Protein AF-A0A2D4K7U1-F1 (afdb_monomer_lite)

Radius of gyration: 16.7 Å; chains: 1; bounding box: 51×37×40 Å

Sequence (138 aa):
MRKVKFYDENTRQWWMPDTGGANIPALNDLLSIWGMAFSDGLYEGDFTLESQEMNYASGCSIAKFPEDGVVIAQTFKDQGLEVLKQETAIVEHVPILGLFQVPTEGGGRIVLYGDSNCLDDSHRQKDCFWLLDSILQY

InterPro domains:
  IPR057032 MBTPS1, fourth domain [PF23090] (1-138)

pLDDT: mean 88.95, std 10.47, range [49.91, 98.19]

Structure (mmCIF, N/CA/C/O backbone):
data_AF-A0A2D4K7U1-F1
#
_entry.id   AF-A0A2D4K7U1-F1
#
loop_
_atom_site.group_PDB
_atom_site.id
_atom_site.type_symbol
_atom_site.label_atom_id
_atom_site.label_alt_id
_atom_site.label_comp_id
_atom_site.label_asym_id
_atom_site.label_entity_id
_atom_site.label_seq_id
_atom_site.pdbx_PDB_ins_code
_atom_site.Cartn_x
_atom_site.Cartn_y
_atom_site.Cartn_z
_atom_site.occupancy
_atom_site.B_iso_or_equiv
_atom_site.auth_seq_id
_atom_site.auth_comp_id
_atom_site.auth_asym_id
_atom_site.auth_atom_id
_atom_site.pdbx_PDB_model_num
ATOM 1 N N . MET A 1 1 ? 11.729 -16.500 -12.503 1.00 51.66 1 MET A N 1
ATOM 2 C CA . MET A 1 1 ? 12.576 -15.464 -11.869 1.00 51.66 1 MET A CA 1
ATOM 3 C C . MET A 1 1 ? 14.056 -15.530 -12.295 1.00 51.66 1 MET A C 1
ATOM 5 O O . MET A 1 1 ? 14.937 -15.357 -11.474 1.00 51.66 1 MET A O 1
ATOM 9 N N . ARG A 1 2 ? 14.397 -15.723 -13.584 1.00 49.91 2 ARG A N 1
ATOM 10 C CA . ARG A 1 2 ? 15.821 -15.725 -14.013 1.00 49.91 2 ARG A CA 1
ATOM 11 C C . ARG A 1 2 ? 16.446 -14.323 -14.129 1.00 49.91 2 ARG A C 1
ATOM 13 O O . ARG A 1 2 ? 17.654 -14.236 -14.319 1.00 49.91 2 ARG A O 1
ATOM 20 N N . LYS A 1 3 ? 15.628 -13.264 -14.060 1.00 56.41 3 LYS A N 1
ATOM 21 C CA . LYS A 1 3 ? 16.022 -11.866 -14.306 1.00 56.41 3 LYS A CA 1
ATOM 22 C C . LYS A 1 3 ? 16.460 -11.091 -13.053 1.00 56.41 3 LYS A C 1
ATOM 24 O O . LYS A 1 3 ? 17.074 -10.048 -13.213 1.00 56.41 3 LYS A O 1
ATOM 29 N N . VAL A 1 4 ? 16.209 -11.597 -11.842 1.00 64.06 4 VAL A N 1
ATOM 30 C CA . VAL A 1 4 ? 16.629 -10.947 -10.588 1.00 64.06 4 VAL A CA 1
ATOM 31 C C . VAL A 1 4 ? 17.735 -11.795 -9.969 1.00 64.06 4 VAL A C 1
ATOM 33 O O . VAL A 1 4 ? 17.473 -12.788 -9.295 1.00 64.06 4 VAL A O 1
ATOM 36 N N . LYS A 1 5 ? 18.983 -11.463 -10.298 1.00 70.69 5 LYS A N 1
ATOM 37 C CA . LYS A 1 5 ? 20.190 -12.056 -9.714 1.00 70.69 5 LYS A CA 1
ATOM 38 C C . LYS A 1 5 ? 21.074 -10.925 -9.243 1.00 70.69 5 LYS A C 1
ATOM 40 O O . LYS A 1 5 ? 21.379 -10.042 -10.042 1.00 70.69 5 LYS A O 1
ATOM 45 N N . PHE A 1 6 ? 21.523 -10.985 -8.002 1.00 71.31 6 PHE A N 1
ATOM 46 C CA . PHE A 1 6 ? 22.543 -10.072 -7.514 1.00 71.31 6 PHE A CA 1
ATOM 47 C C . PHE A 1 6 ? 23.723 -10.850 -6.953 1.00 71.31 6 PHE A C 1
ATOM 49 O O . PHE A 1 6 ? 23.608 -12.008 -6.545 1.00 71.31 6 PHE A O 1
ATOM 56 N N . TYR A 1 7 ? 24.886 -10.221 -7.035 1.00 77.81 7 TYR A N 1
ATOM 57 C CA . TYR A 1 7 ? 26.112 -10.774 -6.502 1.00 77.81 7 TYR A CA 1
ATOM 58 C C . TYR A 1 7 ? 26.225 -10.331 -5.046 1.00 77.81 7 TYR A C 1
ATOM 60 O O . TYR A 1 7 ? 26.383 -9.144 -4.775 1.00 77.81 7 TYR A O 1
ATOM 68 N N . ASP A 1 8 ? 26.089 -11.275 -4.120 1.00 78.06 8 ASP A N 1
ATOM 69 C CA . ASP A 1 8 ? 26.322 -11.010 -2.704 1.00 78.06 8 ASP A CA 1
ATOM 70 C C . ASP A 1 8 ? 27.831 -11.062 -2.436 1.00 78.06 8 ASP A C 1
ATOM 72 O O . ASP A 1 8 ? 28.464 -12.114 -2.552 1.00 78.06 8 ASP A O 1
ATOM 76 N N . GLU A 1 9 ? 28.420 -9.917 -2.091 1.00 83.75 9 GLU A N 1
ATOM 77 C CA . GLU A 1 9 ? 29.856 -9.806 -1.825 1.00 83.75 9 GLU A CA 1
ATOM 78 C C . GLU A 1 9 ? 30.294 -10.562 -0.563 1.00 83.75 9 GLU A C 1
ATOM 80 O O . GLU A 1 9 ? 31.435 -11.032 -0.506 1.00 83.75 9 GLU A O 1
ATOM 85 N N . ASN A 1 10 ? 29.398 -10.745 0.415 1.00 77.62 10 ASN A N 1
ATOM 86 C CA . ASN A 1 10 ? 29.714 -11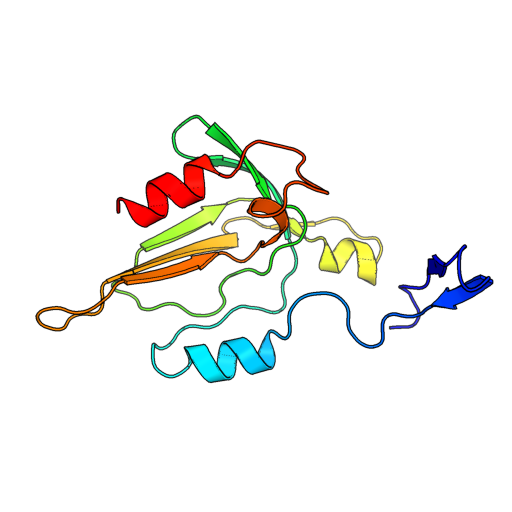.441 1.663 1.00 77.62 10 ASN A CA 1
ATOM 87 C C . ASN A 1 10 ? 29.882 -12.945 1.431 1.00 77.62 10 ASN A C 1
ATOM 89 O O . ASN A 1 10 ? 30.841 -13.550 1.913 1.00 77.62 10 ASN A O 1
ATOM 93 N N . THR A 1 11 ? 28.971 -13.553 0.667 1.00 85.50 11 THR A N 1
ATOM 94 C CA . THR A 1 11 ? 29.014 -14.992 0.358 1.00 85.50 11 THR A CA 1
ATOM 95 C C . THR A 1 11 ? 29.761 -15.313 -0.935 1.00 85.50 11 THR A C 1
ATOM 97 O O . THR A 1 11 ? 30.112 -16.471 -1.166 1.00 85.50 11 THR A O 1
ATOM 100 N N . ARG A 1 12 ? 30.051 -14.299 -1.765 1.00 87.12 12 ARG A N 1
ATOM 101 C CA . ARG A 1 12 ? 30.639 -14.421 -3.112 1.00 87.12 12 ARG A CA 1
ATOM 102 C C . ARG A 1 12 ? 29.840 -15.351 -4.021 1.00 87.12 12 ARG A C 1
ATOM 104 O O . ARG A 1 12 ? 30.403 -16.084 -4.838 1.00 87.12 12 ARG A O 1
ATOM 111 N N . GLN A 1 13 ? 28.523 -15.346 -3.859 1.00 81.88 13 GLN A N 1
ATOM 112 C CA . GLN A 1 13 ? 27.615 -16.173 -4.636 1.00 81.88 13 GLN A CA 1
ATOM 113 C C . GLN A 1 13 ? 26.606 -15.309 -5.381 1.00 81.88 13 GLN A C 1
ATOM 115 O O . GLN A 1 13 ? 26.181 -14.247 -4.929 1.00 81.88 13 GLN A O 1
ATOM 120 N N . TRP A 1 14 ? 26.220 -15.796 -6.559 1.00 76.75 14 TRP A N 1
ATOM 121 C CA . TRP A 1 14 ? 25.066 -15.266 -7.266 1.00 76.75 14 TRP A CA 1
ATOM 122 C C . TRP A 1 14 ? 23.813 -15.719 -6.536 1.00 76.75 14 TRP A C 1
ATOM 124 O O . TRP A 1 14 ? 23.446 -16.894 -6.609 1.00 76.75 14 TRP A O 1
ATOM 134 N N . TRP A 1 15 ? 23.162 -14.786 -5.855 1.00 66.44 15 TRP A N 1
ATOM 135 C CA . TRP A 1 15 ? 21.930 -15.056 -5.1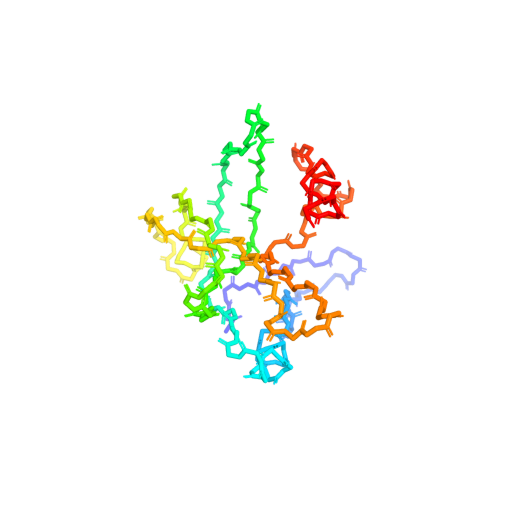45 1.00 66.44 15 TRP A CA 1
ATOM 136 C C . TRP A 1 15 ? 20.738 -14.721 -6.044 1.00 66.44 15 TRP A C 1
ATOM 138 O O . TRP A 1 15 ? 20.663 -13.650 -6.655 1.00 66.44 15 TRP A O 1
ATOM 148 N N . MET A 1 16 ? 19.825 -15.683 -6.172 1.00 69.50 16 MET A N 1
ATOM 149 C CA . MET A 1 16 ? 18.459 -15.415 -6.610 1.00 69.50 16 MET A CA 1
ATOM 150 C C . MET A 1 16 ? 17.611 -15.403 -5.346 1.00 69.50 16 MET A C 1
ATOM 152 O O . MET A 1 16 ? 17.637 -16.411 -4.640 1.00 69.50 16 MET A O 1
ATOM 156 N N . PRO A 1 17 ? 16.868 -14.326 -5.054 1.00 61.50 17 PRO A N 1
ATOM 157 C CA . PRO A 1 17 ? 15.869 -14.395 -4.004 1.00 61.50 17 PRO A CA 1
ATOM 158 C C . PRO A 1 17 ? 14.879 -15.513 -4.342 1.00 61.50 17 PRO A C 1
ATOM 160 O O . PRO A 1 17 ? 14.188 -15.431 -5.357 1.00 61.50 17 PRO A O 1
ATOM 163 N N . ASP A 1 18 ? 14.811 -16.545 -3.497 1.00 57.25 18 ASP A N 1
ATOM 164 C CA . ASP A 1 18 ? 13.690 -17.497 -3.513 1.00 57.25 18 ASP A CA 1
ATOM 165 C C . ASP A 1 18 ? 12.403 -16.792 -3.056 1.00 57.25 18 ASP A C 1
ATOM 167 O O . ASP A 1 18 ? 11.318 -17.064 -3.566 1.00 57.25 18 ASP A O 1
ATOM 171 N N . THR A 1 19 ? 12.544 -15.815 -2.153 1.00 53.19 19 THR A N 1
ATOM 172 C CA . THR A 1 19 ? 11.497 -14.883 -1.723 1.00 53.19 19 THR A CA 1
ATOM 173 C C . THR A 1 19 ? 12.113 -13.506 -1.474 1.00 53.19 19 THR A C 1
ATOM 175 O O . THR A 1 19 ? 12.975 -13.362 -0.609 1.00 53.19 19 THR A O 1
ATOM 178 N N . GLY A 1 20 ? 11.682 -12.493 -2.223 1.00 66.50 20 GLY A N 1
ATOM 179 C CA . GLY A 1 20 ? 11.935 -11.082 -1.925 1.00 66.50 20 GLY A CA 1
ATOM 180 C C . GLY A 1 20 ? 10.599 -10.348 -1.827 1.00 66.50 20 GLY A C 1
ATOM 181 O O . GLY A 1 20 ? 9.677 -10.683 -2.568 1.00 66.50 20 GLY A O 1
ATOM 182 N N . GLY A 1 21 ? 10.489 -9.383 -0.912 1.00 79.50 21 GLY A N 1
ATOM 183 C CA . GLY A 1 21 ? 9.248 -8.641 -0.662 1.00 79.50 21 GLY A CA 1
ATOM 184 C C . GLY A 1 21 ? 8.280 -9.339 0.305 1.00 79.50 21 GLY A C 1
ATOM 185 O O . GLY A 1 21 ? 8.672 -10.208 1.086 1.00 79.50 21 GLY A O 1
ATOM 186 N N . ALA A 1 22 ? 7.010 -8.927 0.275 1.00 85.75 22 ALA A N 1
ATOM 187 C CA . ALA A 1 22 ? 5.960 -9.427 1.161 1.00 85.75 22 ALA A CA 1
ATOM 188 C C . ALA A 1 22 ? 5.266 -10.689 0.613 1.00 85.75 22 ALA A C 1
ATOM 190 O O . ALA A 1 22 ? 5.074 -10.849 -0.592 1.00 85.75 22 ALA A O 1
ATOM 191 N N . ASN A 1 23 ? 4.811 -11.574 1.508 1.00 90.62 23 ASN A N 1
ATOM 192 C CA . ASN A 1 23 ? 3.973 -12.722 1.146 1.00 90.62 23 ASN A CA 1
ATOM 193 C C . ASN A 1 23 ? 2.507 -12.282 0.968 1.00 90.62 23 ASN A C 1
ATOM 195 O O . ASN A 1 23 ? 1.664 -12.516 1.836 1.00 90.62 23 ASN A O 1
ATOM 199 N N . ILE A 1 24 ? 2.224 -11.620 -0.158 1.00 92.69 24 ILE A N 1
ATOM 200 C CA . ILE A 1 24 ? 0.894 -11.091 -0.492 1.00 92.69 24 ILE A CA 1
ATOM 201 C C . ILE A 1 24 ? -0.215 -12.153 -0.410 1.00 92.69 24 ILE A C 1
ATOM 203 O O . ILE A 1 24 ? -1.243 -11.850 0.190 1.00 92.69 24 ILE A O 1
ATOM 207 N N . PRO A 1 25 ? -0.043 -13.399 -0.902 1.00 94.06 25 PRO A N 1
ATOM 208 C CA . PRO A 1 25 ? -1.063 -14.436 -0.736 1.00 94.06 25 PRO A CA 1
ATOM 209 C C . PRO A 1 25 ? -1.456 -14.685 0.726 1.00 94.06 25 PRO A C 1
ATOM 211 O O . PRO A 1 25 ? -2.640 -14.664 1.047 1.00 94.06 25 PRO A O 1
ATOM 214 N N . ALA A 1 26 ? -0.483 -14.833 1.630 1.00 94.94 26 ALA A N 1
ATOM 215 C CA . ALA A 1 26 ? -0.772 -15.065 3.047 1.00 94.94 26 ALA A CA 1
ATOM 216 C C . ALA A 1 26 ? -1.421 -13.846 3.728 1.00 94.94 26 ALA A C 1
ATOM 218 O O . ALA A 1 26 ? -2.296 -14.002 4.580 1.00 94.94 26 ALA A O 1
ATOM 219 N N . LEU A 1 27 ? -1.014 -12.628 3.347 1.00 95.25 27 LEU A N 1
ATOM 220 C CA . LEU A 1 27 ? -1.663 -11.402 3.820 1.00 95.25 27 LEU A CA 1
ATOM 221 C C . LEU A 1 27 ? -3.108 -11.314 3.321 1.00 95.25 27 LEU A C 1
ATOM 223 O O . LEU A 1 27 ? -3.999 -10.976 4.092 1.00 95.25 27 LEU A O 1
ATOM 227 N N . ASN A 1 28 ? -3.363 -11.665 2.064 1.00 97.31 28 ASN A N 1
ATOM 228 C CA . ASN A 1 28 ? -4.707 -11.663 1.494 1.00 97.31 28 ASN A CA 1
ATOM 229 C C . ASN A 1 28 ? -5.613 -12.713 2.146 1.00 97.31 28 ASN A C 1
ATOM 231 O O . ASN A 1 28 ? -6.782 -12.422 2.394 1.00 97.31 28 ASN A O 1
ATOM 235 N N . ASP A 1 29 ? -5.084 -13.888 2.496 1.00 97.88 29 ASP A N 1
ATOM 236 C CA . ASP A 1 29 ? -5.828 -14.889 3.269 1.00 97.88 29 ASP A CA 1
ATOM 237 C C . ASP A 1 29 ? -6.266 -14.321 4.630 1.00 97.88 29 ASP A C 1
ATOM 239 O O . ASP A 1 29 ? -7.431 -14.458 5.010 1.00 97.88 29 ASP A O 1
ATOM 243 N N . LEU A 1 30 ? -5.370 -13.609 5.327 1.00 96.69 30 LEU A N 1
ATOM 244 C CA . LEU A 1 30 ? -5.679 -12.922 6.587 1.00 96.69 30 LEU A CA 1
ATOM 245 C C . LEU A 1 30 ? -6.723 -11.807 6.406 1.00 96.69 30 LEU A C 1
ATOM 247 O O . LEU A 1 30 ? -7.638 -11.679 7.216 1.00 96.69 30 LEU A O 1
ATOM 251 N N . LEU A 1 31 ? -6.592 -11.000 5.353 1.00 96.81 31 LEU A N 1
ATOM 252 C CA . LEU A 1 31 ? -7.435 -9.829 5.090 1.00 96.81 31 LEU A CA 1
ATOM 253 C C . LEU A 1 31 ? -8.821 -10.182 4.525 1.00 96.81 31 LEU A C 1
ATOM 255 O O . LEU A 1 31 ? -9.745 -9.362 4.567 1.00 96.81 31 LEU A O 1
ATOM 259 N N . SER A 1 32 ? -8.987 -11.411 4.033 1.00 96.56 32 SER A N 1
ATOM 260 C CA . SER A 1 32 ? -10.199 -11.883 3.362 1.00 96.56 32 SER A CA 1
ATOM 261 C C . SER A 1 32 ? -11.474 -11.712 4.195 1.00 96.56 32 SER A C 1
ATOM 263 O O . SER A 1 32 ? -12.531 -11.412 3.635 1.00 96.56 32 SER A O 1
ATOM 265 N N . ILE A 1 33 ? -11.375 -11.821 5.525 1.00 95.25 33 ILE A N 1
ATOM 266 C CA . ILE A 1 33 ? -12.512 -11.697 6.448 1.00 95.25 33 ILE A CA 1
ATOM 267 C C . ILE A 1 33 ? -13.127 -10.292 6.472 1.00 95.25 33 ILE A C 1
ATOM 269 O O . ILE A 1 33 ? -14.311 -10.155 6.768 1.00 95.25 33 ILE A O 1
ATOM 273 N N . TRP A 1 34 ? -12.355 -9.262 6.114 1.00 95.12 34 TRP A N 1
ATOM 274 C CA . TRP A 1 34 ? -12.835 -7.883 5.967 1.00 95.12 34 TRP A CA 1
ATOM 275 C C . TRP A 1 34 ? -13.101 -7.511 4.508 1.00 95.12 34 TRP A C 1
ATOM 277 O O . TRP A 1 34 ? -13.337 -6.350 4.198 1.00 95.12 34 TRP A O 1
ATOM 287 N N . GLY A 1 35 ? -13.045 -8.480 3.588 1.00 96.12 35 GLY A N 1
ATOM 288 C CA . GLY A 1 35 ? -13.215 -8.218 2.163 1.00 96.12 35 GLY A CA 1
ATOM 289 C C . GLY A 1 35 ? -12.085 -7.377 1.568 1.00 96.12 35 GLY A C 1
ATOM 290 O O . GLY A 1 35 ? -12.320 -6.677 0.589 1.00 96.12 35 GLY A O 1
ATOM 291 N N . MET A 1 36 ? -10.883 -7.457 2.136 1.00 98.19 36 MET A N 1
ATOM 292 C CA . MET A 1 36 ? -9.710 -6.681 1.738 1.00 98.19 36 MET A CA 1
ATOM 293 C C . MET A 1 36 ? -8.663 -7.558 1.044 1.00 98.19 36 MET A C 1
ATOM 295 O O . MET A 1 36 ? -8.542 -8.740 1.363 1.00 98.19 36 MET A O 1
ATOM 299 N N . ALA A 1 37 ? -7.905 -6.993 0.103 1.00 98.12 37 ALA A N 1
ATOM 300 C CA . ALA A 1 37 ? -6.772 -7.670 -0.529 1.00 98.12 37 ALA A CA 1
ATOM 301 C C . ALA A 1 37 ? -5.803 -6.676 -1.186 1.00 98.12 37 ALA A C 1
ATOM 303 O O . ALA A 1 37 ? -6.232 -5.691 -1.790 1.00 98.12 37 ALA A O 1
ATOM 304 N N . PHE A 1 38 ? -4.511 -6.990 -1.149 1.00 97.81 38 PHE A N 1
ATOM 305 C CA . PHE A 1 38 ? -3.491 -6.401 -2.014 1.00 97.81 38 PHE A CA 1
ATOM 306 C C . PHE A 1 38 ? -3.476 -7.076 -3.392 1.00 97.81 38 PHE A C 1
ATOM 308 O O . PHE A 1 38 ? -3.868 -8.238 -3.541 1.00 97.81 38 PHE A O 1
ATOM 315 N N . SER A 1 39 ? -3.022 -6.338 -4.398 1.00 95.56 39 SER A N 1
ATOM 316 C CA . SER A 1 39 ? -2.759 -6.829 -5.748 1.00 95.56 39 SER A CA 1
ATOM 317 C C . SER A 1 39 ? -1.333 -7.379 -5.873 1.00 95.56 39 SER A C 1
ATOM 319 O O . SER A 1 39 ? -0.543 -7.345 -4.929 1.00 95.56 39 SER A O 1
ATOM 321 N N . ASP A 1 40 ? -1.006 -7.888 -7.056 1.00 91.00 40 ASP A N 1
ATOM 322 C CA . ASP A 1 40 ? 0.347 -8.247 -7.480 1.00 91.00 40 ASP A CA 1
ATOM 323 C C . ASP A 1 40 ? 1.075 -7.105 -8.221 1.00 91.00 40 ASP A C 1
ATOM 325 O O . ASP A 1 40 ? 2.212 -7.281 -8.662 1.00 91.00 40 ASP A O 1
ATOM 329 N N . GLY A 1 41 ? 0.433 -5.942 -8.367 1.00 92.38 41 GLY A N 1
ATOM 330 C CA . GLY A 1 41 ? 1.002 -4.777 -9.035 1.00 92.38 41 GLY A CA 1
ATOM 331 C C . GLY A 1 41 ? 2.002 -4.056 -8.138 1.00 92.38 41 GLY A C 1
ATOM 332 O O . GLY A 1 41 ? 1.649 -3.641 -7.036 1.00 92.38 41 GLY A O 1
ATOM 333 N N . LEU A 1 42 ? 3.227 -3.884 -8.637 1.00 93.44 42 LEU A N 1
ATOM 334 C CA . LEU A 1 42 ? 4.319 -3.175 -7.968 1.00 93.44 42 LEU A CA 1
ATOM 335 C C . LEU A 1 42 ? 4.513 -1.796 -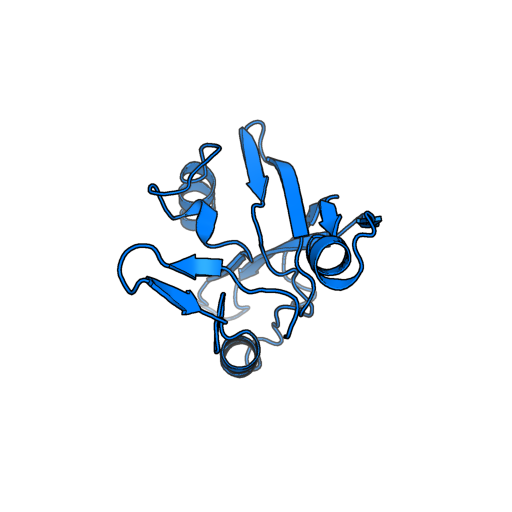8.586 1.00 93.44 42 LEU A C 1
ATOM 337 O O . LEU A 1 42 ? 4.787 -1.678 -9.785 1.00 93.44 42 LEU A O 1
ATOM 341 N N . TYR A 1 43 ? 4.411 -0.768 -7.751 1.00 95.88 43 TYR A N 1
ATOM 342 C CA . TYR A 1 43 ? 4.433 0.620 -8.190 1.00 95.88 43 TYR A CA 1
ATOM 343 C C . TYR A 1 43 ? 5.508 1.428 -7.475 1.00 95.88 43 TYR A C 1
ATOM 345 O O . TYR A 1 43 ? 5.844 1.166 -6.319 1.00 95.88 43 TYR A O 1
ATOM 353 N N . GLU A 1 44 ? 6.015 2.429 -8.188 1.00 95.44 44 GLU A N 1
ATOM 354 C CA . GLU A 1 44 ? 7.039 3.347 -7.706 1.00 95.44 44 GLU A CA 1
ATOM 355 C C . GLU A 1 44 ? 6.717 4.788 -8.120 1.00 95.44 44 GLU A C 1
ATOM 357 O O . GLU A 1 44 ? 6.310 5.054 -9.259 1.00 95.44 44 GLU A O 1
ATOM 362 N N . GLY A 1 45 ? 6.950 5.735 -7.215 1.00 95.12 45 GLY A N 1
ATOM 363 C CA . GLY A 1 45 ? 7.033 7.151 -7.544 1.00 95.12 45 GLY A CA 1
ATOM 364 C C . GLY A 1 45 ? 6.802 8.081 -6.362 1.00 95.12 45 GLY A C 1
ATOM 365 O O . GLY A 1 45 ? 6.428 7.678 -5.263 1.00 95.12 45 GLY A O 1
ATOM 366 N N . ASP A 1 46 ? 7.022 9.363 -6.619 1.00 94.62 46 ASP A N 1
ATOM 367 C CA . ASP A 1 46 ? 6.762 10.419 -5.652 1.00 94.62 46 ASP A CA 1
ATOM 368 C C . ASP A 1 46 ? 5.298 10.850 -5.692 1.00 94.62 46 ASP A C 1
ATOM 370 O O . ASP A 1 46 ? 4.677 10.915 -6.754 1.00 94.62 46 ASP A O 1
ATOM 374 N N . PHE A 1 47 ? 4.760 11.202 -4.530 1.00 94.38 47 PHE A N 1
ATOM 375 C CA . PHE A 1 47 ? 3.428 11.777 -4.414 1.00 94.38 47 PHE A CA 1
ATOM 376 C C . PHE A 1 47 ? 3.377 12.793 -3.276 1.00 94.38 47 PHE A C 1
ATOM 378 O O . PHE A 1 47 ? 4.256 12.844 -2.416 1.00 94.38 47 PHE A O 1
ATOM 385 N N . THR A 1 48 ? 2.336 13.616 -3.270 1.00 93.25 48 THR A N 1
ATOM 386 C CA . THR A 1 48 ? 2.077 14.562 -2.185 1.00 93.25 48 THR A CA 1
ATOM 387 C C . THR A 1 48 ? 0.762 14.200 -1.520 1.00 93.25 48 THR A C 1
ATOM 389 O O . THR A 1 48 ? -0.249 14.000 -2.196 1.00 93.25 48 THR A O 1
ATOM 392 N N . LEU A 1 4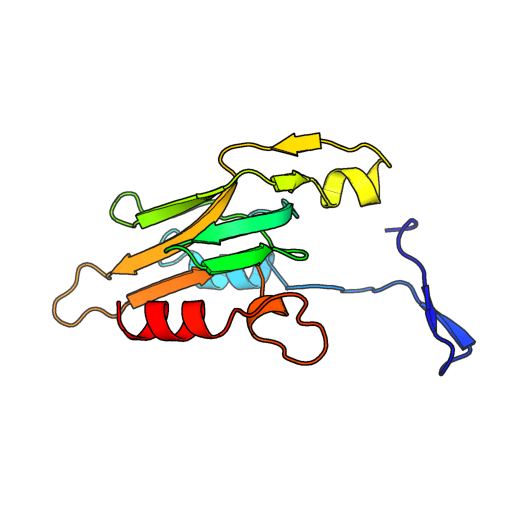9 ? 0.770 14.145 -0.192 1.00 91.44 49 LEU A N 1
ATOM 393 C CA . LEU A 1 49 ? -0.420 13.958 0.627 1.00 91.44 49 LEU A CA 1
ATOM 394 C C . LEU A 1 49 ? -0.387 14.992 1.757 1.00 91.44 49 LEU A C 1
ATOM 396 O O . LEU A 1 49 ? 0.6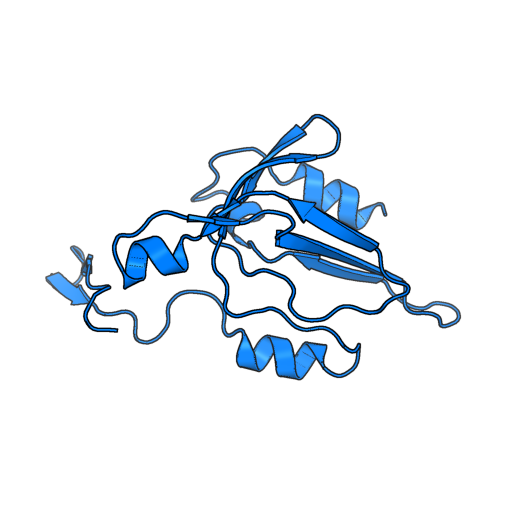57 15.210 2.357 1.00 91.44 49 LEU A O 1
ATOM 400 N N . GLU A 1 50 ? -1.498 15.695 1.985 1.00 87.12 50 GLU A N 1
ATOM 401 C CA . GLU A 1 50 ? -1.613 16.752 3.012 1.00 87.12 50 GLU A CA 1
ATOM 402 C C . GLU A 1 50 ? -0.455 17.776 3.026 1.00 87.12 50 GLU A C 1
ATOM 404 O O . GLU A 1 50 ? -0.030 18.259 4.070 1.00 87.12 50 GLU A O 1
ATOM 409 N N . SER A 1 51 ? 0.029 18.171 1.840 1.00 88.12 51 SER A N 1
ATOM 410 C CA . SER A 1 51 ? 1.159 19.108 1.645 1.00 88.12 51 SER A CA 1
ATOM 411 C C . SER A 1 51 ? 2.541 18.575 2.035 1.00 88.12 51 SER A C 1
ATOM 413 O O . SER A 1 51 ? 3.504 19.341 2.051 1.00 88.12 51 SER A O 1
ATOM 415 N N . GLN A 1 52 ? 2.662 17.279 2.307 1.00 91.00 52 GLN A N 1
ATOM 416 C CA . GLN A 1 52 ? 3.935 16.616 2.553 1.00 91.00 52 GLN A CA 1
ATOM 417 C C . GLN A 1 52 ? 4.304 15.736 1.362 1.00 91.00 52 GLN A C 1
ATOM 419 O O . GLN A 1 52 ? 3.476 15.000 0.820 1.00 91.00 52 GLN A O 1
ATOM 424 N N . GLU A 1 53 ? 5.555 15.843 0.925 1.00 92.00 53 GLU A N 1
ATOM 425 C CA . GLU A 1 53 ? 6.082 14.989 -0.132 1.00 92.00 53 GLU A CA 1
ATOM 426 C C . GLU A 1 53 ? 6.485 13.629 0.419 1.00 92.00 53 GLU A C 1
ATOM 428 O O . GLU A 1 53 ? 7.170 13.522 1.433 1.00 92.00 53 GLU A O 1
ATOM 433 N N . MET A 1 54 ? 6.110 12.594 -0.314 1.00 91.12 54 MET A N 1
ATOM 434 C CA . MET A 1 54 ? 6.353 11.206 0.022 1.00 91.12 54 MET A CA 1
ATOM 435 C C . MET A 1 54 ? 6.904 10.466 -1.187 1.00 91.12 54 MET A C 1
ATOM 437 O O . MET A 1 54 ? 6.791 10.922 -2.329 1.00 91.12 54 MET A O 1
ATOM 441 N N . ASN A 1 55 ? 7.496 9.310 -0.918 1.00 92.94 55 ASN A N 1
ATOM 442 C CA . ASN A 1 55 ? 7.946 8.383 -1.937 1.00 92.94 55 ASN A CA 1
ATOM 443 C C . ASN A 1 55 ? 7.293 7.024 -1.681 1.00 92.94 55 ASN A C 1
ATOM 445 O O . ASN A 1 55 ? 7.326 6.520 -0.559 1.00 92.94 55 ASN A O 1
ATOM 449 N N . TYR A 1 56 ? 6.685 6.474 -2.723 1.00 93.62 56 TYR A N 1
ATOM 450 C CA . TYR A 1 56 ? 6.216 5.102 -2.775 1.00 93.62 56 TYR A CA 1
ATOM 451 C C . TYR A 1 56 ? 7.297 4.300 -3.504 1.00 93.62 56 TYR A C 1
ATOM 453 O O . TYR A 1 56 ? 7.483 4.472 -4.707 1.00 93.62 56 TYR A O 1
ATOM 461 N N . ALA A 1 57 ? 8.082 3.508 -2.778 1.00 91.25 57 ALA A N 1
ATOM 462 C CA . ALA A 1 57 ? 9.356 2.990 -3.277 1.00 91.25 57 ALA A CA 1
ATOM 463 C C . ALA A 1 57 ? 9.201 1.706 -4.108 1.00 91.25 57 ALA A C 1
ATOM 465 O O . ALA A 1 57 ? 9.800 1.552 -5.172 1.00 91.25 57 ALA A O 1
ATOM 466 N N . SER A 1 58 ? 8.441 0.745 -3.587 1.00 90.25 58 SER A N 1
ATOM 467 C CA . SER A 1 58 ? 8.191 -0.552 -4.229 1.00 90.25 58 SER A CA 1
ATOM 468 C C . SER A 1 58 ? 7.004 -1.226 -3.542 1.00 90.25 58 SER A C 1
ATOM 470 O O . SER A 1 58 ? 7.134 -2.256 -2.879 1.00 90.25 58 SER A O 1
ATOM 472 N N . GLY A 1 59 ? 5.843 -0.577 -3.609 1.00 93.12 59 GLY A N 1
ATOM 473 C CA . GLY A 1 59 ? 4.663 -1.022 -2.875 1.00 93.12 59 GLY A CA 1
ATOM 474 C C . GLY A 1 59 ? 3.620 -1.719 -3.743 1.00 93.12 59 GLY A C 1
ATOM 475 O O . GLY A 1 59 ? 3.553 -1.516 -4.959 1.00 93.12 59 GLY A O 1
ATOM 476 N N . CYS A 1 60 ? 2.797 -2.548 -3.097 1.00 95.06 60 CYS A N 1
ATOM 477 C CA . CYS A 1 60 ? 1.679 -3.243 -3.738 1.00 95.06 60 CYS A CA 1
ATOM 478 C C . CYS A 1 60 ? 0.403 -2.391 -3.718 1.00 95.06 60 CYS A C 1
ATOM 480 O O . CYS A 1 60 ? 0.044 -1.840 -2.676 1.00 95.06 60 CYS A O 1
ATOM 482 N N . SER A 1 61 ? -0.346 -2.337 -4.822 1.00 96.75 61 SER A N 1
ATOM 483 C CA . SER A 1 61 ? -1.653 -1.660 -4.804 1.00 96.75 61 SER A CA 1
ATOM 484 C C . SER A 1 61 ? -2.734 -2.479 -4.088 1.00 96.75 61 SER A C 1
ATOM 486 O O . SER A 1 61 ? -2.569 -3.666 -3.804 1.00 96.75 61 SER A O 1
ATOM 488 N N . ILE A 1 62 ? -3.867 -1.852 -3.783 1.00 98.06 62 ILE A N 1
ATOM 489 C CA . ILE A 1 62 ? -5.026 -2.502 -3.159 1.00 98.06 62 ILE A CA 1
ATOM 490 C C . ILE A 1 62 ? -5.940 -3.074 -4.255 1.00 98.06 62 ILE A C 1
ATOM 492 O O . ILE A 1 62 ? -6.489 -2.339 -5.070 1.00 98.06 62 ILE A O 1
ATOM 496 N N . ALA A 1 63 ? -6.130 -4.395 -4.273 1.00 97.56 63 ALA A N 1
ATOM 497 C CA . ALA A 1 63 ? -7.004 -5.076 -5.233 1.00 97.56 63 ALA A CA 1
ATOM 498 C C . ALA A 1 63 ? -8.477 -5.063 -4.810 1.00 97.56 63 ALA A C 1
ATOM 500 O O . ALA A 1 63 ? -9.373 -5.062 -5.655 1.00 97.56 63 ALA A O 1
ATOM 501 N N . LYS A 1 64 ? -8.736 -5.108 -3.500 1.00 97.75 64 LYS A N 1
ATOM 502 C CA . LYS A 1 64 ? -10.089 -5.174 -2.951 1.00 97.75 64 LYS A CA 1
ATOM 503 C C . LYS A 1 64 ? -10.165 -4.390 -1.650 1.00 97.75 64 LYS A C 1
ATOM 505 O O . LYS A 1 64 ? -9.306 -4.551 -0.783 1.00 97.75 64 LYS A O 1
ATOM 510 N N . PHE A 1 65 ? -11.206 -3.578 -1.516 1.00 97.94 65 PHE A N 1
ATOM 511 C CA . PHE A 1 65 ? -11.486 -2.807 -0.313 1.00 97.94 65 PHE A CA 1
ATOM 512 C C . PHE A 1 65 ? -13.006 -2.645 -0.129 1.00 97.94 65 PHE A C 1
ATOM 514 O O . PHE A 1 65 ? -13.715 -2.629 -1.140 1.00 97.94 65 PHE A O 1
ATOM 521 N N . PRO A 1 66 ? -13.523 -2.559 1.111 1.00 96.31 66 PRO A N 1
ATOM 522 C CA . PRO A 1 66 ? -14.939 -2.286 1.368 1.00 96.31 66 PRO A CA 1
ATOM 523 C C . PRO A 1 66 ? -15.415 -0.957 0.762 1.00 96.31 66 PRO A C 1
ATOM 525 O O . PRO A 1 66 ? -14.673 0.024 0.770 1.00 96.31 66 PRO A O 1
ATOM 528 N N . GLU A 1 67 ? -16.655 -0.920 0.261 1.00 92.56 67 GLU A N 1
ATOM 529 C CA . GLU A 1 67 ? -17.243 0.264 -0.401 1.00 92.56 67 GLU A CA 1
ATOM 530 C C . GLU A 1 67 ? -17.461 1.451 0.549 1.00 92.56 67 GLU A C 1
ATOM 532 O O . GLU A 1 67 ? -17.456 2.603 0.126 1.00 92.56 67 GLU A O 1
ATOM 537 N N . ASP A 1 68 ? -17.651 1.171 1.834 1.00 92.50 68 ASP A N 1
ATOM 538 C CA . ASP A 1 68 ? -17.802 2.134 2.925 1.00 92.50 68 ASP A CA 1
ATOM 539 C C . ASP A 1 68 ? -16.456 2.622 3.495 1.00 92.50 68 ASP A C 1
ATOM 541 O O . ASP A 1 68 ? -16.427 3.487 4.372 1.00 92.50 68 ASP A O 1
ATOM 545 N N . GLY A 1 69 ? -15.337 2.098 2.987 1.00 95.25 69 GLY A N 1
ATOM 546 C CA . GLY A 1 69 ? -13.992 2.567 3.298 1.00 95.25 69 GLY A CA 1
ATOM 547 C C . GLY A 1 69 ? -13.539 3.740 2.423 1.00 95.25 69 GLY A C 1
ATOM 548 O O . GLY A 1 69 ? -14.069 3.995 1.343 1.00 95.25 69 GLY A O 1
ATOM 549 N N . VAL A 1 70 ? -12.502 4.445 2.872 1.00 96.19 70 VAL A N 1
ATOM 550 C CA . VAL A 1 70 ? -11.842 5.499 2.087 1.00 96.19 70 VAL A CA 1
ATOM 551 C C . VAL A 1 70 ? -10.606 4.916 1.417 1.00 96.19 70 VAL A C 1
ATOM 553 O O . VAL A 1 70 ? -9.764 4.326 2.088 1.00 96.19 70 VAL A O 1
ATOM 556 N N . VAL A 1 71 ? -10.472 5.112 0.106 1.00 97.44 71 VAL A N 1
ATOM 557 C CA . VAL A 1 71 ? -9.286 4.707 -0.659 1.00 97.44 71 VAL A CA 1
ATOM 558 C C . VAL A 1 71 ? -8.651 5.934 -1.295 1.00 97.44 71 VAL A C 1
ATOM 560 O O . VAL A 1 71 ? -9.311 6.688 -2.009 1.00 97.44 71 VAL A O 1
ATOM 563 N N . ILE A 1 72 ? -7.357 6.119 -1.051 1.00 96.19 72 ILE A N 1
ATOM 564 C CA . ILE A 1 72 ? -6.536 7.147 -1.686 1.00 96.19 72 ILE A CA 1
ATOM 565 C C . ILE A 1 72 ? -5.739 6.486 -2.807 1.00 96.19 72 ILE A C 1
ATOM 567 O O . ILE A 1 72 ? -5.026 5.497 -2.599 1.00 96.19 72 ILE A O 1
ATOM 571 N N . ALA A 1 73 ? -5.874 7.056 -3.999 1.00 97.12 73 ALA A N 1
ATOM 572 C CA . ALA A 1 73 ? -5.202 6.604 -5.200 1.00 97.12 73 ALA A CA 1
ATOM 573 C C . ALA A 1 73 ? -4.288 7.695 -5.757 1.00 97.12 73 ALA A C 1
ATOM 575 O O . ALA A 1 73 ? -4.577 8.884 -5.626 1.00 97.12 73 ALA A O 1
ATOM 576 N N . GLN A 1 74 ? -3.190 7.276 -6.374 1.00 96.94 74 GLN A N 1
ATOM 577 C CA . GLN A 1 74 ? -2.176 8.156 -6.949 1.00 96.94 74 GLN A CA 1
ATOM 578 C C . GLN A 1 74 ? -1.715 7.623 -8.309 1.00 96.94 74 GLN A C 1
ATOM 580 O O . GLN A 1 74 ? -2.078 6.519 -8.718 1.00 96.94 74 GLN A O 1
ATOM 585 N N . THR A 1 75 ? -0.931 8.418 -9.028 1.00 97.50 75 THR A N 1
ATOM 586 C CA . THR A 1 75 ? -0.359 8.030 -10.321 1.00 97.50 75 THR A CA 1
ATOM 587 C C . THR A 1 75 ? 1.094 7.621 -10.135 1.00 97.50 75 THR A C 1
ATOM 589 O O . THR A 1 75 ? 1.894 8.410 -9.638 1.00 97.50 75 THR A O 1
ATOM 592 N N . PHE A 1 76 ? 1.443 6.410 -10.567 1.00 97.50 76 PHE A N 1
ATOM 593 C CA . PHE A 1 76 ? 2.776 5.840 -10.372 1.00 97.50 76 PHE A CA 1
ATOM 594 C C . PHE A 1 76 ? 3.316 5.163 -11.623 1.00 97.50 76 PHE A C 1
ATOM 596 O O . PHE A 1 76 ? 2.591 4.877 -12.575 1.00 97.50 76 PHE A O 1
ATOM 603 N N . LYS A 1 77 ? 4.615 4.879 -11.605 1.00 97.12 77 LYS A N 1
ATOM 604 C CA . LYS A 1 77 ? 5.270 4.018 -12.582 1.00 97.12 77 LYS A CA 1
ATOM 605 C C . LYS A 1 77 ? 5.045 2.552 -12.210 1.00 97.12 77 LYS A C 1
ATOM 607 O O . LYS A 1 77 ? 5.165 2.185 -11.044 1.00 97.12 77 LYS A O 1
ATOM 612 N N . ASP A 1 78 ? 4.751 1.715 -13.200 1.00 96.00 78 ASP A N 1
ATOM 613 C CA . ASP A 1 78 ? 4.700 0.259 -13.040 1.00 96.00 78 ASP A CA 1
ATOM 614 C C . ASP A 1 78 ? 6.129 -0.304 -12.997 1.00 96.00 78 ASP A C 1
ATOM 616 O O . ASP A 1 78 ? 6.783 -0.513 -14.027 1.00 96.00 78 ASP A O 1
ATOM 620 N N . GLN A 1 79 ? 6.627 -0.505 -11.779 1.00 93.00 79 GLN A N 1
ATOM 621 C CA . GLN A 1 79 ? 7.964 -1.035 -11.531 1.00 93.00 79 GLN A CA 1
ATOM 622 C C . GLN A 1 79 ? 8.044 -2.522 -11.905 1.00 93.00 79 GLN A C 1
ATOM 624 O O . GLN A 1 79 ? 9.069 -2.994 -12.403 1.00 93.00 79 GLN A O 1
ATOM 629 N N . GLY A 1 80 ? 6.952 -3.273 -11.720 1.00 89.56 80 GLY A N 1
ATOM 630 C CA . GLY A 1 80 ? 6.882 -4.684 -12.099 1.00 89.56 80 GLY A CA 1
ATOM 631 C C . GLY A 1 80 ? 7.110 -4.886 -13.599 1.00 89.56 80 GLY A C 1
ATOM 632 O O . GLY A 1 80 ? 7.896 -5.749 -14.010 1.00 89.56 80 GLY A O 1
ATOM 633 N N . LEU A 1 81 ? 6.480 -4.054 -14.427 1.00 91.75 81 LEU A N 1
ATOM 634 C CA . LEU A 1 81 ? 6.651 -4.066 -15.877 1.00 91.75 81 LEU A CA 1
ATOM 635 C C . LEU A 1 81 ? 8.085 -3.714 -16.290 1.00 91.75 81 LEU A C 1
ATOM 637 O O . LEU A 1 81 ? 8.661 -4.400 -17.142 1.00 91.75 81 LEU A O 1
ATOM 641 N N . GLU A 1 82 ? 8.687 -2.715 -15.647 1.00 90.06 82 GLU A N 1
ATOM 642 C CA . GLU A 1 82 ? 10.070 -2.319 -15.909 1.00 90.06 82 GLU A CA 1
ATOM 643 C C . GLU A 1 82 ? 11.047 -3.456 -15.601 1.00 90.06 82 GLU A C 1
ATOM 645 O O . GLU A 1 82 ? 11.870 -3.819 -16.443 1.00 90.06 82 GLU A O 1
ATOM 650 N N . VAL A 1 83 ? 10.925 -4.094 -14.439 1.00 87.38 83 VAL A N 1
ATOM 651 C CA . VAL A 1 83 ? 11.828 -5.184 -14.042 1.00 87.38 83 VAL A CA 1
ATOM 652 C C . VAL A 1 83 ? 11.646 -6.418 -14.934 1.00 87.38 83 VAL A C 1
ATOM 654 O O . VAL A 1 83 ? 12.616 -7.084 -15.315 1.00 87.38 83 VAL A O 1
ATOM 657 N N . LEU A 1 84 ? 10.404 -6.752 -15.294 1.00 86.81 84 LEU A N 1
ATOM 658 C CA . LEU A 1 84 ? 10.104 -7.978 -16.035 1.00 86.81 84 LEU A CA 1
ATOM 659 C C . LEU A 1 84 ? 10.303 -7.838 -17.544 1.00 86.81 84 LEU A C 1
ATOM 661 O O . LEU A 1 84 ? 10.768 -8.794 -18.180 1.00 86.81 84 LEU A O 1
ATOM 665 N N . LYS A 1 85 ? 9.968 -6.684 -18.125 1.00 89.38 85 LYS A N 1
ATOM 666 C CA . LYS A 1 85 ? 9.967 -6.454 -19.577 1.00 89.38 85 LYS A CA 1
ATOM 667 C C . LYS A 1 85 ? 10.914 -5.352 -20.044 1.00 89.38 85 LYS A C 1
ATOM 669 O O . LYS A 1 85 ? 11.140 -5.279 -21.243 1.00 89.38 85 LYS A O 1
ATOM 674 N N . GLN A 1 86 ? 11.529 -4.588 -19.137 1.00 88.75 86 GLN A N 1
ATOM 675 C CA . GLN A 1 86 ? 12.324 -3.392 -19.469 1.00 88.75 86 GLN A CA 1
ATOM 676 C C . GLN A 1 86 ? 11.498 -2.329 -20.208 1.00 88.75 86 GLN A C 1
ATOM 678 O O . GLN A 1 86 ? 12.024 -1.556 -21.004 1.00 88.75 86 GLN A O 1
ATOM 683 N N . GLU A 1 87 ? 10.195 -2.304 -19.933 1.00 92.31 87 GLU A N 1
ATOM 684 C CA . GLU A 1 87 ? 9.238 -1.342 -20.469 1.00 92.31 87 GLU A CA 1
ATOM 685 C C . GLU A 1 87 ? 8.764 -0.443 -19.333 1.00 92.31 87 GLU A C 1
ATOM 687 O O . GLU A 1 87 ? 8.495 -0.919 -18.233 1.00 92.31 87 GLU A O 1
ATOM 692 N N . THR A 1 88 ? 8.644 0.855 -19.591 1.00 92.06 88 THR A N 1
ATOM 693 C CA . THR A 1 88 ? 8.118 1.805 -18.613 1.00 92.06 88 THR A CA 1
ATOM 694 C C . THR A 1 88 ? 6.679 2.159 -18.960 1.00 92.06 88 THR A C 1
ATOM 696 O O . THR A 1 88 ? 6.364 2.514 -20.096 1.00 92.06 88 THR A O 1
ATOM 699 N N . ALA A 1 89 ? 5.796 2.072 -17.969 1.00 95.62 89 ALA A N 1
ATOM 700 C CA . ALA A 1 89 ? 4.415 2.519 -18.075 1.00 95.62 89 ALA A CA 1
ATOM 701 C C . ALA A 1 89 ? 4.051 3.347 -16.845 1.00 95.62 89 ALA A C 1
ATOM 703 O O . ALA A 1 89 ? 4.502 3.056 -15.738 1.00 95.62 89 ALA A O 1
ATOM 704 N N . ILE A 1 90 ? 3.240 4.379 -17.058 1.00 96.88 90 ILE A N 1
ATOM 705 C CA . ILE A 1 90 ? 2.618 5.152 -15.987 1.00 96.88 90 ILE A CA 1
ATOM 706 C C . ILE A 1 90 ? 1.181 4.657 -15.864 1.00 96.88 90 ILE A C 1
ATOM 708 O O . ILE A 1 90 ? 0.476 4.540 -16.868 1.00 96.88 90 ILE A O 1
ATOM 712 N N . VAL A 1 91 ? 0.768 4.354 -14.641 1.00 97.06 91 VAL A N 1
ATOM 713 C CA . VAL A 1 91 ? -0.572 3.886 -14.303 1.00 97.06 91 VAL A CA 1
ATOM 714 C C . VAL A 1 91 ? -1.220 4.935 -13.413 1.00 97.06 91 VAL A C 1
ATOM 716 O O . VAL A 1 91 ? -0.675 5.318 -12.378 1.00 97.06 91 VAL A O 1
ATOM 719 N N . GLU A 1 92 ? -2.375 5.425 -13.844 1.00 97.00 92 GLU A N 1
ATOM 720 C CA . GLU A 1 92 ? -3.182 6.375 -13.081 1.00 97.00 92 GLU A CA 1
ATOM 721 C C . GLU A 1 92 ? -4.111 5.642 -12.109 1.00 97.00 92 GLU A C 1
ATOM 723 O O . GLU A 1 92 ? -4.480 4.490 -12.340 1.00 97.00 92 GLU A O 1
ATOM 728 N N . HIS A 1 93 ? -4.547 6.340 -11.056 1.00 96.50 93 HIS A N 1
ATOM 729 C CA . HIS A 1 93 ? -5.530 5.841 -10.086 1.00 96.50 93 HIS A CA 1
ATOM 730 C C . HIS A 1 93 ? -5.124 4.523 -9.400 1.00 96.50 93 HIS A C 1
ATOM 732 O O . HIS A 1 93 ? -5.965 3.670 -9.126 1.00 96.50 93 HIS A O 1
ATOM 738 N N . VAL A 1 94 ? -3.840 4.362 -9.081 1.00 97.75 94 VAL A N 1
ATOM 739 C CA . VAL A 1 94 ? -3.324 3.221 -8.319 1.00 97.75 94 VAL A CA 1
ATOM 740 C C . VAL A 1 94 ? -3.719 3.380 -6.844 1.00 97.75 94 VAL A C 1
ATOM 742 O O . VAL A 1 94 ? -3.251 4.324 -6.204 1.00 97.75 94 VAL A O 1
ATOM 745 N N . PRO A 1 95 ? -4.555 2.493 -6.273 1.00 97.56 95 PRO A N 1
ATOM 746 C CA . PRO A 1 95 ? -4.984 2.593 -4.880 1.00 97.56 95 PRO A CA 1
ATOM 747 C C . PRO A 1 95 ? -3.861 2.138 -3.941 1.00 97.56 95 PRO A C 1
ATOM 749 O O . PRO A 1 95 ? -3.430 0.986 -4.005 1.00 97.56 95 PRO A O 1
ATOM 752 N N . ILE A 1 96 ? -3.390 3.029 -3.065 1.00 95.94 96 ILE A N 1
ATOM 753 C CA . ILE A 1 96 ? -2.200 2.780 -2.226 1.00 95.94 96 ILE A CA 1
ATOM 754 C C . ILE A 1 96 ? -2.454 2.828 -0.723 1.00 95.94 96 ILE A C 1
ATOM 756 O O . ILE A 1 96 ? -1.680 2.244 0.036 1.00 95.94 96 ILE A O 1
ATOM 760 N N . LEU A 1 97 ? -3.515 3.514 -0.297 1.00 96.44 97 LEU A N 1
ATOM 761 C CA . LEU A 1 97 ? -3.865 3.690 1.106 1.00 96.44 97 LEU A CA 1
ATOM 762 C C . LEU A 1 97 ? -5.370 3.499 1.276 1.00 96.44 97 LEU A C 1
ATOM 764 O O . LEU A 1 97 ? -6.160 4.197 0.643 1.00 96.44 97 LEU A O 1
ATOM 768 N N . GLY A 1 98 ? -5.754 2.543 2.116 1.00 97.44 98 GLY A N 1
ATOM 769 C CA . GLY A 1 98 ? -7.142 2.258 2.464 1.00 97.44 98 GLY A CA 1
ATOM 770 C C . GLY A 1 98 ? -7.377 2.485 3.950 1.00 97.44 98 GLY A C 1
ATOM 771 O O . GLY A 1 98 ? -6.621 1.962 4.763 1.00 97.44 98 GLY A O 1
ATOM 772 N N . LEU A 1 99 ? -8.424 3.227 4.305 1.00 96.88 99 LEU A N 1
ATOM 773 C CA . LEU A 1 99 ? -8.849 3.500 5.678 1.00 96.88 99 LEU A CA 1
ATOM 774 C C . LEU A 1 99 ? -10.251 2.925 5.887 1.00 96.88 99 LEU A C 1
ATOM 776 O O . LEU A 1 99 ? -11.181 3.259 5.150 1.00 96.88 99 LEU A O 1
ATOM 780 N N . PHE A 1 100 ? -10.412 2.061 6.885 1.00 96.69 100 PHE A N 1
ATOM 781 C CA . PHE A 1 100 ? -11.679 1.394 7.159 1.00 96.69 100 PHE A CA 1
ATOM 782 C C . PHE A 1 100 ? -12.018 1.418 8.648 1.00 96.69 100 PHE A C 1
ATOM 784 O O . PHE A 1 100 ? -11.225 0.998 9.491 1.00 96.69 100 PHE A O 1
ATOM 791 N N . GLN A 1 101 ? -13.227 1.874 8.964 1.00 94.50 101 GLN A N 1
ATOM 792 C CA . GLN A 1 101 ? -13.803 1.828 10.303 1.00 94.50 101 GLN A CA 1
ATOM 793 C C . GLN A 1 101 ? -14.795 0.665 10.356 1.00 94.50 101 GLN A C 1
ATOM 795 O O . GLN A 1 101 ? -15.782 0.665 9.627 1.00 94.50 101 GLN A O 1
ATOM 800 N N . VAL A 1 102 ? -14.559 -0.318 11.228 1.00 93.31 102 VAL A N 1
ATOM 801 C CA . VAL A 1 102 ? -15.441 -1.490 11.325 1.00 93.31 102 VAL A CA 1
ATOM 802 C C . VAL A 1 102 ? -16.829 -1.039 11.818 1.00 93.31 102 VAL A C 1
ATOM 804 O O . VAL A 1 102 ? -16.900 -0.410 12.880 1.00 93.31 102 VAL A O 1
ATOM 807 N N . PRO A 1 103 ? -17.929 -1.359 11.101 1.00 90.12 103 PRO A N 1
ATOM 808 C CA . PRO A 1 103 ? -19.276 -0.857 11.389 1.00 90.12 103 PRO A CA 1
ATOM 809 C C . PRO A 1 103 ? -19.955 -1.639 12.528 1.00 90.12 103 PRO A C 1
ATOM 811 O O . PRO A 1 103 ? -21.049 -2.183 12.386 1.00 90.12 103 PRO A O 1
ATOM 814 N N . THR A 1 104 ? -19.293 -1.717 13.680 1.00 90.12 104 THR A N 1
ATOM 815 C CA . THR A 1 104 ? -19.810 -2.319 14.915 1.00 90.12 104 THR A CA 1
ATOM 816 C C . THR A 1 104 ? -19.635 -1.345 16.073 1.00 90.12 104 THR A C 1
ATOM 818 O O . THR A 1 104 ? -18.706 -0.538 16.071 1.00 90.12 104 THR A O 1
ATOM 821 N N . GLU A 1 105 ? -20.494 -1.418 17.089 1.00 89.19 105 GLU A N 1
ATOM 822 C CA . GLU A 1 105 ? -20.323 -0.615 18.304 1.00 89.19 105 GLU A CA 1
ATOM 823 C C . GLU A 1 105 ? -18.971 -0.949 18.962 1.00 89.19 105 GLU A C 1
ATOM 825 O O . GLU A 1 105 ? -18.684 -2.109 19.251 1.00 89.19 105 GLU A O 1
ATOM 830 N N . GLY A 1 106 ? -18.101 0.056 19.114 1.00 87.19 106 GLY A N 1
ATOM 831 C CA . GLY A 1 106 ? -16.719 -0.146 19.569 1.00 87.19 106 GLY A CA 1
ATOM 832 C C . GLY A 1 106 ? -15.796 -0.844 18.557 1.00 87.19 106 GLY A C 1
ATOM 833 O O . GLY A 1 106 ? -14.753 -1.364 18.947 1.00 87.19 106 GLY A O 1
ATOM 834 N N . GLY A 1 107 ? -16.170 -0.889 17.274 1.00 88.50 107 GLY A N 1
ATOM 835 C CA . GLY A 1 107 ? -15.356 -1.466 16.206 1.00 88.50 107 GLY A CA 1
ATOM 836 C C . GLY A 1 107 ? -14.002 -0.770 16.053 1.00 88.50 107 GLY A C 1
ATOM 837 O O . GLY A 1 107 ? -13.888 0.448 16.194 1.00 88.50 107 GLY A O 1
ATOM 838 N N . GLY A 1 108 ? -12.965 -1.555 15.760 1.00 93.44 108 GLY A N 1
ATOM 839 C CA . GLY A 1 108 ? -11.625 -1.037 15.490 1.00 93.44 108 GLY A CA 1
ATOM 840 C C . GLY A 1 108 ? -11.495 -0.373 14.116 1.00 93.44 108 GLY A C 1
ATOM 841 O O . GLY A 1 108 ? -12.442 -0.318 13.328 1.00 93.44 108 GLY A O 1
ATOM 842 N N . ARG A 1 109 ? -10.280 0.094 13.822 1.00 95.12 109 ARG A N 1
ATOM 843 C CA . ARG A 1 109 ? -9.884 0.654 12.525 1.00 95.12 109 ARG A CA 1
ATOM 844 C C . ARG A 1 109 ? -8.882 -0.267 11.850 1.00 95.12 109 ARG A C 1
ATOM 846 O O . ARG A 1 109 ? -8.047 -0.873 12.520 1.00 95.12 109 ARG A O 1
ATOM 853 N N . ILE A 1 110 ? -8.973 -0.366 10.532 1.00 95.94 110 ILE A N 1
ATOM 854 C CA . ILE A 1 110 ? -8.051 -1.130 9.699 1.00 95.94 110 ILE A CA 1
ATOM 855 C C . ILE A 1 110 ? -7.506 -0.186 8.640 1.00 95.94 110 ILE A C 1
ATOM 857 O O . ILE A 1 110 ? -8.270 0.499 7.960 1.00 95.94 110 ILE A O 1
ATOM 861 N N . VAL A 1 111 ? -6.183 -0.171 8.505 1.00 96.31 111 VAL A N 1
ATOM 862 C CA . VAL A 1 111 ? -5.488 0.613 7.488 1.00 96.31 111 VAL A CA 1
ATOM 863 C C . VAL A 1 111 ? -4.611 -0.306 6.654 1.00 96.31 111 VAL A C 1
ATOM 865 O O . VAL A 1 111 ? -3.851 -1.107 7.197 1.00 96.31 111 VAL A O 1
ATOM 868 N N . LEU A 1 112 ? -4.733 -0.198 5.333 1.00 96.12 112 LEU A N 1
ATOM 869 C CA . LEU A 1 112 ? -3.861 -0.870 4.375 1.00 96.12 112 LEU A CA 1
ATOM 870 C C . LEU A 1 112 ? -2.943 0.157 3.741 1.00 96.12 112 LEU A C 1
ATOM 872 O O . LEU A 1 112 ? -3.420 1.129 3.163 1.00 96.12 112 LEU A O 1
ATOM 876 N N . TYR A 1 113 ? -1.644 -0.102 3.799 1.00 95.69 113 TYR A N 1
ATOM 877 C CA . TYR A 1 113 ? -0.639 0.661 3.081 1.00 95.69 113 TYR A CA 1
ATOM 878 C C . TYR A 1 113 ? 0.371 -0.307 2.472 1.00 95.69 113 TYR A C 1
ATOM 880 O O . TYR A 1 113 ? 0.888 -1.185 3.161 1.00 95.69 113 TYR A O 1
ATOM 888 N N . GLY A 1 114 ? 0.582 -0.196 1.162 1.00 93.56 114 GLY A N 1
ATOM 889 C CA . GLY A 1 114 ? 1.296 -1.217 0.392 1.00 93.56 114 GLY A CA 1
ATOM 890 C C . GLY A 1 114 ? 2.820 -1.117 0.393 1.00 93.56 114 GLY A C 1
ATOM 891 O O . GLY A 1 114 ? 3.459 -1.996 -0.178 1.00 93.56 114 GLY A O 1
ATOM 892 N N . ASP A 1 115 ? 3.398 -0.077 1.001 1.00 92.62 115 ASP A N 1
ATOM 893 C CA . ASP A 1 115 ? 4.846 0.156 1.015 1.00 92.62 115 ASP A CA 1
ATOM 894 C C . ASP A 1 115 ? 5.401 0.221 2.444 1.00 92.62 115 ASP A C 1
ATOM 896 O O . ASP A 1 115 ? 5.272 1.219 3.152 1.00 92.62 115 ASP A O 1
ATOM 900 N N . SER A 1 116 ? 6.067 -0.846 2.879 1.00 88.75 116 SER A N 1
ATOM 901 C CA . SER A 1 116 ? 6.701 -0.880 4.197 1.00 88.75 116 SER A CA 1
ATOM 902 C C . SER A 1 116 ? 7.979 -0.042 4.291 1.00 88.75 116 SER A C 1
ATOM 904 O O . SER A 1 116 ? 8.376 0.280 5.409 1.00 88.75 116 SER A O 1
ATOM 906 N N . ASN A 1 117 ? 8.617 0.342 3.173 1.00 87.12 117 ASN A N 1
ATOM 907 C CA . ASN A 1 117 ? 9.862 1.128 3.207 1.00 87.12 117 ASN A CA 1
ATOM 908 C C . ASN A 1 117 ? 9.649 2.507 3.835 1.00 87.12 117 ASN A C 1
ATOM 910 O O . ASN A 1 117 ? 10.566 3.058 4.437 1.00 87.12 117 ASN A O 1
ATOM 914 N N . CYS A 1 118 ? 8.425 3.029 3.760 1.00 83.88 118 CYS A N 1
ATOM 915 C CA . CYS A 1 118 ? 7.986 4.206 4.502 1.00 83.88 118 CYS A CA 1
ATOM 916 C C . CYS A 1 118 ? 8.331 4.145 6.002 1.00 83.88 118 CYS A C 1
ATOM 918 O O . CYS A 1 118 ? 8.708 5.149 6.603 1.00 83.88 118 CYS A O 1
ATOM 920 N N . LEU A 1 119 ? 8.218 2.963 6.613 1.00 83.56 119 LEU A N 1
ATOM 921 C CA . LEU A 1 119 ? 8.410 2.764 8.049 1.00 83.56 119 LEU A CA 1
ATOM 922 C C . LEU A 1 119 ? 9.826 2.295 8.415 1.00 83.56 119 LEU A C 1
ATOM 924 O O . LEU A 1 119 ? 10.104 2.068 9.591 1.00 83.56 119 LEU A O 1
ATOM 928 N N . ASP A 1 120 ? 10.723 2.167 7.438 1.00 81.81 120 ASP A N 1
ATOM 929 C CA . ASP A 1 120 ? 12.134 1.839 7.648 1.00 81.81 120 ASP A CA 1
ATOM 930 C C . ASP A 1 120 ? 12.977 3.119 7.570 1.00 81.81 120 ASP A C 1
ATOM 932 O O . ASP A 1 120 ? 12.706 4.005 6.765 1.00 81.81 120 ASP A O 1
ATOM 936 N N . ASP A 1 121 ? 13.970 3.269 8.445 1.00 79.81 121 ASP A N 1
ATOM 937 C CA . ASP A 1 121 ? 14.917 4.399 8.436 1.00 79.81 121 ASP A CA 1
ATOM 938 C C . ASP A 1 121 ? 16.165 4.092 7.599 1.00 79.81 121 ASP A C 1
ATOM 940 O O . ASP A 1 121 ? 16.838 4.992 7.106 1.00 79.81 121 ASP A O 1
ATOM 944 N N . SER A 1 122 ? 16.442 2.808 7.368 1.00 77.69 122 SER A N 1
ATOM 945 C CA . SER A 1 122 ? 17.656 2.328 6.698 1.00 77.69 122 SER A CA 1
ATOM 946 C C . SER A 1 122 ? 17.689 2.672 5.207 1.00 77.69 122 SER A C 1
ATOM 948 O O . SER A 1 122 ? 18.760 2.853 4.628 1.00 77.69 122 SER A O 1
ATOM 950 N N . HIS A 1 123 ? 16.514 2.761 4.582 1.00 69.19 123 HIS A N 1
ATOM 951 C CA . HIS A 1 123 ? 16.349 2.955 3.139 1.00 69.19 123 HIS A CA 1
ATOM 952 C C . HIS A 1 123 ? 15.426 4.134 2.792 1.00 69.19 123 HIS A C 1
ATOM 954 O O . HIS A 1 123 ? 14.950 4.240 1.659 1.00 69.19 123 HIS A O 1
ATOM 960 N N . ARG A 1 124 ? 15.170 5.033 3.752 1.00 72.00 124 ARG A N 1
ATOM 961 C CA . ARG A 1 124 ? 14.225 6.138 3.580 1.00 72.00 124 ARG A CA 1
ATOM 962 C C . ARG A 1 124 ? 14.777 7.224 2.657 1.00 72.00 124 ARG A C 1
ATOM 964 O O . ARG A 1 124 ? 15.825 7.802 2.929 1.00 72.00 124 ARG A O 1
ATOM 971 N N . GLN A 1 125 ? 14.032 7.545 1.598 1.00 78.00 125 GLN A N 1
ATOM 972 C CA . GLN A 1 125 ? 14.358 8.661 0.698 1.00 78.00 125 GLN A CA 1
ATOM 973 C C . GLN A 1 125 ? 13.688 9.981 1.109 1.00 78.00 125 GLN A C 1
ATOM 975 O O . GLN A 1 125 ? 14.314 11.037 1.036 1.00 78.00 125 GLN A O 1
ATOM 980 N N . LYS A 1 126 ? 12.423 9.925 1.545 1.00 86.62 126 LYS A N 1
ATOM 981 C CA . LYS A 1 126 ? 11.619 11.073 2.000 1.00 86.62 126 LYS A CA 1
ATOM 982 C C . LYS A 1 126 ? 10.960 10.759 3.339 1.00 86.62 126 LYS A C 1
ATOM 984 O O . LYS A 1 126 ? 10.702 9.592 3.624 1.00 86.62 126 LYS A O 1
ATOM 989 N N . ASP A 1 127 ? 10.694 11.781 4.151 1.00 85.69 127 ASP A N 1
ATOM 990 C CA . ASP A 1 127 ? 10.025 11.578 5.438 1.00 85.69 127 ASP A CA 1
ATOM 991 C C . ASP A 1 127 ? 8.619 10.993 5.247 1.00 85.69 127 ASP A C 1
ATOM 993 O O . ASP A 1 127 ? 7.852 11.416 4.384 1.00 85.69 127 ASP A O 1
ATOM 997 N N . CYS A 1 128 ? 8.308 9.985 6.051 1.00 87.31 128 CYS A N 1
ATOM 998 C CA . CYS A 1 128 ? 7.098 9.183 5.934 1.00 87.31 128 CYS A CA 1
ATOM 999 C C . CYS A 1 128 ? 6.453 8.888 7.293 1.00 87.31 128 CYS A C 1
ATOM 1001 O O . CYS A 1 128 ? 5.313 8.434 7.360 1.00 87.31 128 CYS A O 1
ATOM 1003 N N . PHE A 1 129 ? 7.142 9.181 8.400 1.00 89.88 129 PHE A N 1
ATOM 1004 C CA . PHE A 1 129 ? 6.614 8.914 9.736 1.00 89.88 129 PHE A CA 1
ATOM 1005 C C . PHE A 1 129 ? 5.420 9.791 10.091 1.00 89.88 129 PHE A C 1
ATOM 1007 O O . PHE A 1 129 ? 4.559 9.365 10.858 1.00 89.88 129 PHE A O 1
ATOM 1014 N N . TRP A 1 130 ? 5.322 10.968 9.480 1.00 91.38 130 TRP A N 1
ATOM 1015 C CA . TRP A 1 130 ? 4.146 11.816 9.599 1.00 91.38 130 TRP A CA 1
ATOM 1016 C C . TRP A 1 130 ? 2.864 11.092 9.155 1.00 91.38 130 TRP A C 1
ATOM 1018 O O . TRP A 1 130 ? 1.827 11.268 9.782 1.00 91.38 130 TRP A O 1
ATOM 1028 N N . LEU A 1 131 ? 2.929 10.240 8.120 1.00 91.31 131 LEU A N 1
ATOM 1029 C CA . LEU A 1 131 ? 1.761 9.507 7.632 1.00 91.31 131 LEU A CA 1
ATOM 1030 C C . LEU A 1 131 ? 1.303 8.490 8.675 1.00 91.31 131 LEU A C 1
ATOM 1032 O O . LEU A 1 131 ? 0.105 8.344 8.906 1.00 91.31 131 LEU A O 1
ATOM 1036 N N . LEU A 1 132 ? 2.250 7.809 9.326 1.00 90.88 132 LEU A N 1
ATOM 1037 C CA . LEU A 1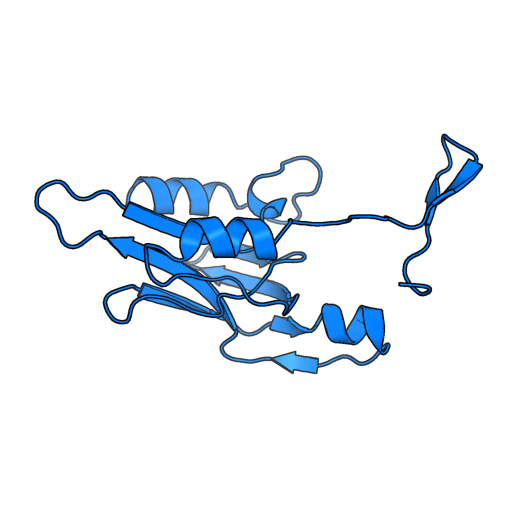 132 ? 1.933 6.899 10.422 1.00 90.88 132 LEU A CA 1
ATOM 1038 C C . LEU A 1 132 ? 1.261 7.647 11.579 1.00 90.88 132 LEU A C 1
ATOM 1040 O O . LEU A 1 132 ? 0.260 7.166 12.099 1.00 90.88 132 LEU A O 1
ATOM 1044 N N . ASP A 1 133 ? 1.778 8.818 11.957 1.00 91.75 133 ASP A N 1
ATOM 1045 C CA . ASP A 1 133 ? 1.174 9.646 13.006 1.00 91.75 133 ASP A CA 1
ATOM 1046 C C . ASP A 1 133 ? -0.253 10.084 12.628 1.00 91.75 133 ASP A C 1
ATOM 1048 O O . ASP A 1 133 ? -1.189 9.866 13.399 1.00 91.75 133 ASP A O 1
ATOM 1052 N N . SER A 1 134 ? -0.461 10.573 11.399 1.00 91.94 134 SER A N 1
ATOM 1053 C CA . SER A 1 134 ? -1.794 10.916 10.881 1.00 91.94 134 SER A CA 1
ATOM 1054 C C . SER A 1 134 ? -2.752 9.717 10.887 1.00 91.94 134 SER A C 1
ATOM 1056 O O . SER A 1 134 ? -3.906 9.852 11.289 1.00 91.94 134 SER A O 1
ATOM 1058 N N . ILE A 1 135 ? -2.285 8.525 10.498 1.00 92.12 135 ILE A N 1
ATOM 1059 C CA . ILE A 1 135 ? -3.078 7.284 10.512 1.00 92.12 135 ILE A CA 1
ATOM 1060 C C . ILE A 1 135 ? -3.475 6.878 11.937 1.00 92.12 135 ILE A C 1
ATOM 1062 O O . ILE A 1 135 ? -4.579 6.378 12.145 1.00 92.12 135 ILE A O 1
ATOM 1066 N N . LEU A 1 136 ? -2.593 7.067 12.919 1.00 91.31 136 LEU A N 1
ATOM 1067 C CA . LEU A 1 136 ? -2.879 6.733 14.316 1.00 91.31 136 LEU A CA 1
ATOM 1068 C C . LEU A 1 136 ? -3.862 7.716 14.970 1.00 91.31 136 LEU A C 1
ATOM 1070 O O . LEU A 1 136 ? -4.526 7.350 15.941 1.00 91.31 136 LEU A O 1
ATOM 1074 N N . GLN A 1 137 ? -3.951 8.944 14.455 1.00 89.50 137 GLN A N 1
ATOM 1075 C CA . GLN A 1 137 ? -4.856 9.985 14.949 1.00 89.50 137 GLN A CA 1
ATOM 1076 C C . GLN A 1 137 ? -6.228 9.999 14.253 1.00 89.50 137 GLN A C 1
ATOM 1078 O O . GLN A 1 137 ? -7.184 10.510 14.841 1.00 89.50 137 GLN A O 1
ATOM 1083 N N . TYR A 1 138 ? -6.325 9.444 13.038 1.00 78.88 138 TYR A N 1
ATOM 1084 C CA . TYR A 1 138 ? -7.574 9.232 12.290 1.00 78.88 138 TYR A CA 1
ATOM 1085 C C . TYR A 1 138 ? -8.574 8.410 13.091 1.00 78.88 138 TYR A C 1
ATOM 1087 O O . TYR A 1 138 ? -8.193 7.281 13.471 1.00 78.88 138 TYR A O 1
#

Foldseek 3Di:
DVQDWDQDPVVRDTDDPPDDDDPQVVVCVVCVVQFWGWDPFWWWDWDDDPNFIATQHTFTFTPTHDPPKDWDFAKTWRVVCCSPPVDIDIDGRGTAKIWDFPPDDVTDIDIGGGGCVQVDPVNGPGHRVVVVVVNVVD

Organism: NCBI:txid1970185

Secondary structure (DSSP, 8-state):
-TT--EEETTTTEEEPPSS-S--HHHHHHHHGGGT-EEEEEEEEEEEEETTEEEEEEEEEEEEE--TTSEEEEEEEEEHHHHHHHS---EEEEEEEEEEEE-SSTT--EEEEES-GGGG-STT-SS--HHHHHHHHH-